Protein AF-A3TPU4-F1 (afdb_monomer)

Sequence (82 aa):
MGEFDGRTKYRVPPGADHEEAGRVLWAEKKREDRLRRKTQVARWVWANLLYPQQLLAILAEKGVRPERRSTWLDHGDESGVA

Secondary structure (DSSP, 8-state):
-EEE--GGGG-PPTT--HHHHHHHHHHHHHHHHHHHHH---EEE-HHHHHSHHHHHHHHHHTT----SS-GGGGGGS-----

Solvent-accessible surface area (backbone atoms only — not comparable to full-atom values): 5240 Å² total; per-residue (Å²): 93,81,41,83,52,62,75,73,83,68,69,63,63,91,87,59,53,73,64,57,44,49,49,54,54,51,52,51,49,56,51,50,54,56,46,62,75,73,46,71,68,42,71,46,40,71,71,31,67,79,39,60,70,52,42,49,51,49,38,41,75,73,70,48,73,91,63,100,69,69,62,79,70,69,65,73,74,81,83,72,90,133

Foldseek 3Di:
DEDEDDPVQQDDDPPDDPVSSVVSVVVVVVVVVVVVVPDDYQYDYPVCVVPVVSVQVSCVVVVDDDDPDDCVVVPPPPPDDD

Structure (mmCIF, N/CA/C/O backbone):
data_AF-A3TPU4-F1
#
_entry.id   AF-A3TPU4-F1
#
loop_
_atom_site.group_PDB
_atom_site.id
_atom_site.type_symbol
_atom_site.label_atom_id
_atom_site.label_alt_id
_atom_site.label_comp_id
_atom_site.label_asym_id
_atom_site.label_entity_id
_atom_site.label_seq_id
_atom_site.pdbx_PDB_ins_code
_atom_site.Cartn_x
_atom_site.Cartn_y
_atom_site.Cartn_z
_atom_site.occupancy
_atom_site.B_iso_or_equiv
_atom_site.auth_seq_id
_atom_site.auth_comp_id
_atom_site.auth_asym_id
_atom_site.auth_atom_id
_atom_site.pdbx_PDB_model_nu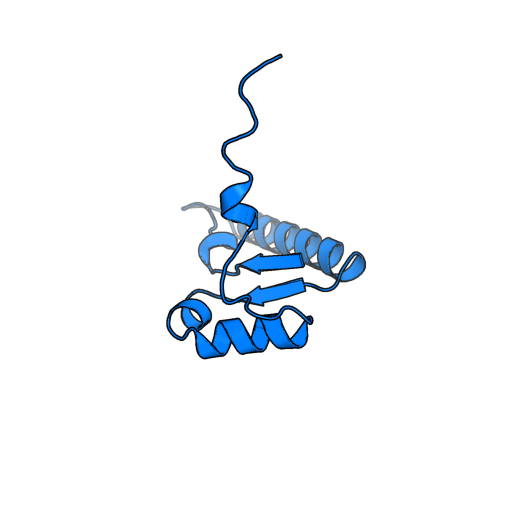m
ATOM 1 N N . MET A 1 1 ? -1.991 1.748 10.251 1.00 84.88 1 MET A N 1
ATOM 2 C CA . MET A 1 1 ? -1.696 2.612 9.081 1.00 84.88 1 MET A CA 1
ATOM 3 C C . MET A 1 1 ? -2.386 2.028 7.855 1.00 84.88 1 MET A C 1
ATOM 5 O O . MET A 1 1 ? -2.454 0.808 7.766 1.00 84.88 1 MET A O 1
ATOM 9 N N . GLY A 1 2 ? -2.925 2.850 6.953 1.00 88.38 2 GLY A N 1
ATOM 10 C CA . GLY A 1 2 ? -3.529 2.381 5.701 1.00 88.38 2 GLY A CA 1
ATOM 11 C C . GLY A 1 2 ? -2.609 2.615 4.507 1.00 88.38 2 GLY A C 1
ATOM 12 O O . GLY A 1 2 ? -1.947 3.648 4.448 1.00 88.38 2 GLY A O 1
ATOM 13 N N . GLU A 1 3 ? -2.555 1.671 3.572 1.00 90.00 3 GLU A N 1
ATOM 14 C CA . GLU A 1 3 ? -1.775 1.796 2.346 1.00 90.00 3 GLU A CA 1
ATOM 15 C C . GLU A 1 3 ? -2.578 1.344 1.128 1.00 90.00 3 GLU A C 1
ATOM 17 O O . GLU A 1 3 ? -2.991 0.189 1.009 1.00 90.00 3 GLU A O 1
ATOM 22 N N . PHE A 1 4 ? -2.729 2.262 0.179 1.00 89.81 4 PHE A N 1
ATOM 23 C CA . PHE A 1 4 ? -3.210 1.929 -1.148 1.00 89.81 4 PHE A CA 1
ATOM 24 C C . PHE A 1 4 ? -2.082 1.307 -1.976 1.00 89.81 4 PHE A C 1
ATOM 26 O O . PHE A 1 4 ? -0.966 1.836 -2.011 1.00 89.81 4 PHE A O 1
ATOM 33 N N . ASP A 1 5 ? -2.367 0.215 -2.680 1.00 86.31 5 ASP A N 1
ATOM 34 C CA . ASP A 1 5 ? -1.430 -0.415 -3.598 1.00 86.31 5 ASP A CA 1
ATOM 35 C C . ASP A 1 5 ? -1.933 -0.479 -5.038 1.00 86.31 5 ASP A C 1
ATOM 37 O O . ASP A 1 5 ? -3.096 -0.769 -5.315 1.00 86.31 5 ASP A O 1
ATOM 41 N N . GLY A 1 6 ? -1.031 -0.202 -5.977 1.00 84.00 6 GLY A N 1
ATOM 42 C CA . GLY A 1 6 ? -1.350 -0.203 -7.390 1.00 84.00 6 GLY A CA 1
ATOM 43 C C . GLY A 1 6 ? -0.110 -0.298 -8.265 1.00 84.00 6 GLY A C 1
ATOM 44 O O . GLY A 1 6 ? 0.987 0.121 -7.895 1.00 84.00 6 GLY A O 1
ATOM 45 N N . ARG A 1 7 ? -0.322 -0.797 -9.487 1.00 78.44 7 ARG A N 1
ATOM 46 C CA . ARG A 1 7 ? 0.727 -1.058 -10.485 1.00 78.44 7 ARG A CA 1
ATOM 47 C C . ARG A 1 7 ? 1.574 0.173 -10.830 1.00 78.44 7 ARG A C 1
ATOM 49 O O . ARG A 1 7 ? 2.726 0.027 -11.219 1.00 78.44 7 ARG A O 1
ATOM 56 N N . THR A 1 8 ? 1.030 1.377 -10.658 1.00 81.25 8 THR A N 1
ATOM 57 C CA . THR A 1 8 ? 1.735 2.646 -10.894 1.00 81.25 8 THR A CA 1
ATOM 58 C C . THR A 1 8 ? 3.011 2.786 -10.058 1.00 81.25 8 THR A C 1
ATOM 60 O O . THR A 1 8 ? 3.952 3.419 -10.526 1.00 81.25 8 THR A O 1
ATOM 63 N N . LYS A 1 9 ? 3.094 2.144 -8.881 1.00 74.19 9 LYS A N 1
ATOM 64 C CA . LYS A 1 9 ? 4.301 2.121 -8.030 1.00 74.19 9 LYS A CA 1
ATOM 65 C C . LYS A 1 9 ? 5.520 1.491 -8.717 1.00 74.19 9 LYS A C 1
ATOM 67 O O . LYS A 1 9 ? 6.651 1.761 -8.338 1.00 74.19 9 LYS A O 1
ATOM 72 N N . TYR A 1 10 ? 5.282 0.682 -9.748 1.00 78.19 10 TYR A N 1
ATOM 73 C CA . TYR A 1 10 ? 6.308 -0.013 -10.521 1.00 78.19 10 TYR A CA 1
ATOM 74 C C . TYR A 1 10 ? 6.499 0.587 -11.916 1.00 78.19 10 TYR A C 1
ATOM 76 O O . TYR A 1 10 ? 7.041 -0.072 -12.802 1.00 78.19 10 TYR A O 1
ATOM 84 N N . ARG A 1 11 ? 5.994 1.803 -12.164 1.00 81.44 11 ARG A N 1
ATOM 85 C CA . ARG A 1 11 ? 6.151 2.446 -13.468 1.00 81.44 11 ARG A CA 1
ATOM 86 C C . ARG A 1 11 ? 7.624 2.798 -13.671 1.00 81.44 11 ARG A C 1
ATOM 88 O O . ARG A 1 11 ? 8.154 3.695 -13.026 1.00 81.44 11 ARG A O 1
ATOM 95 N N . VAL A 1 12 ? 8.251 2.083 -14.594 1.00 82.62 12 VAL A N 1
ATOM 96 C CA . VAL A 1 12 ? 9.597 2.363 -15.089 1.00 82.62 12 VAL A CA 1
ATOM 97 C C . VAL A 1 12 ? 9.488 3.365 -16.253 1.00 82.62 12 VAL A C 1
ATOM 99 O O . VAL A 1 12 ? 8.548 3.240 -17.049 1.00 82.62 12 VAL A O 1
ATOM 102 N N . PRO A 1 13 ? 10.377 4.372 -16.357 1.00 81.75 13 PRO A N 1
ATOM 103 C CA . PRO A 1 13 ? 10.372 5.310 -17.475 1.00 81.75 13 PRO A CA 1
ATOM 104 C C . PRO A 1 13 ? 10.508 4.605 -18.836 1.00 81.75 13 PRO A C 1
ATOM 106 O O . PRO A 1 13 ? 11.205 3.592 -18.936 1.00 81.75 13 PRO A O 1
ATOM 109 N N . PRO A 1 14 ? 9.877 5.125 -19.904 1.00 81.56 14 PRO A N 1
ATOM 110 C CA . PRO A 1 14 ? 10.109 4.626 -21.255 1.00 81.56 14 PRO A CA 1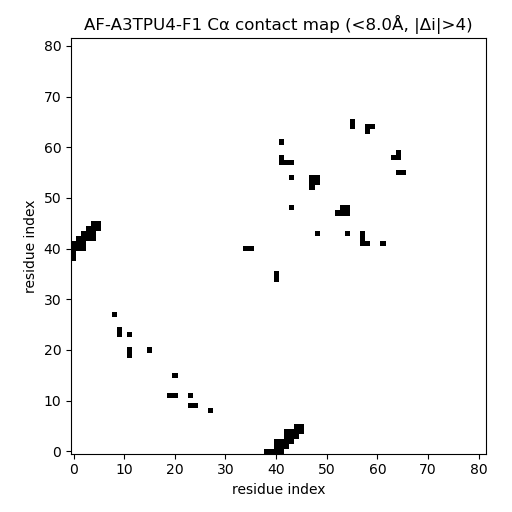
ATOM 111 C C . PRO A 1 14 ? 11.599 4.713 -21.612 1.00 81.56 14 PRO A C 1
ATOM 113 O O . PRO A 1 14 ? 12.205 5.767 -21.447 1.00 81.56 14 PRO A O 1
ATOM 116 N N . GLY A 1 15 ? 12.177 3.615 -22.106 1.00 85.44 15 GLY A N 1
ATOM 117 C CA . GLY A 1 15 ? 13.593 3.554 -22.493 1.00 85.44 15 GLY A CA 1
ATOM 118 C C . GLY A 1 15 ? 14.576 3.264 -21.355 1.00 85.44 15 GLY A C 1
ATOM 119 O O . GLY A 1 15 ? 15.773 3.206 -21.618 1.00 85.44 15 GLY A O 1
ATOM 120 N N . ALA A 1 16 ? 14.100 3.052 -20.126 1.00 85.50 16 ALA A N 1
ATOM 121 C CA . ALA A 1 16 ? 14.963 2.625 -19.031 1.00 85.50 16 ALA A CA 1
ATOM 122 C C . ALA A 1 16 ? 15.536 1.223 -19.288 1.00 85.50 16 ALA A C 1
ATOM 124 O O . ALA A 1 16 ? 14.845 0.332 -19.798 1.00 85.50 16 ALA A O 1
ATOM 125 N N . ASP A 1 17 ? 16.786 1.021 -18.886 1.00 90.06 17 ASP A N 1
ATOM 126 C CA . ASP A 1 17 ? 17.433 -0.282 -18.963 1.00 90.06 17 ASP A CA 1
ATOM 127 C C . ASP A 1 17 ? 16.984 -1.230 -17.829 1.00 90.06 17 ASP A C 1
ATOM 129 O O . ASP A 1 17 ? 16.241 -0.876 -16.903 1.00 90.06 17 ASP A O 1
ATOM 133 N N . HIS A 1 18 ? 17.429 -2.486 -17.914 1.00 88.31 18 HIS A N 1
ATOM 134 C CA . HIS A 1 18 ? 17.108 -3.508 -16.918 1.00 88.31 18 HIS A CA 1
ATOM 135 C C . HIS A 1 18 ? 17.631 -3.172 -15.513 1.00 88.31 18 HIS A C 1
ATOM 137 O O . HIS A 1 18 ? 16.986 -3.543 -14.528 1.00 88.31 18 HIS A O 1
ATOM 143 N N . GLU A 1 19 ? 18.766 -2.476 -15.394 1.00 91.31 19 GLU A N 1
ATOM 144 C CA . GLU A 1 19 ? 19.295 -2.080 -14.089 1.00 91.31 19 GLU A CA 1
ATOM 145 C C . GLU A 1 19 ? 18.424 -1.012 -13.439 1.00 91.31 19 GLU A C 1
ATOM 147 O O . GLU A 1 19 ? 18.133 -1.084 -12.245 1.00 91.31 19 GLU A O 1
ATOM 152 N N . GLU A 1 20 ? 17.993 -0.021 -14.208 1.00 88.31 20 GLU A N 1
ATOM 153 C CA . GLU A 1 20 ? 17.163 1.071 -13.733 1.00 88.31 20 GLU A CA 1
ATOM 154 C C . GLU A 1 20 ? 15.788 0.567 -13.293 1.00 88.31 20 GLU A C 1
ATOM 156 O O . GLU A 1 20 ? 15.330 0.896 -12.193 1.00 88.31 20 GLU A O 1
ATOM 161 N N . ALA A 1 21 ? 15.189 -0.343 -14.066 1.00 88.12 21 ALA A N 1
ATOM 162 C CA . ALA A 1 21 ? 14.002 -1.080 -13.644 1.00 88.12 21 ALA A CA 1
ATOM 163 C C . ALA A 1 21 ? 14.243 -1.843 -12.326 1.00 88.12 21 ALA A C 1
ATOM 165 O O . ALA A 1 21 ? 13.438 -1.760 -11.393 1.00 88.12 21 ALA A O 1
ATOM 166 N N . GLY A 1 22 ? 15.380 -2.537 -12.210 1.00 89.81 22 GLY A N 1
ATOM 167 C CA . GLY A 1 22 ? 15.782 -3.247 -10.994 1.00 89.81 22 GLY A CA 1
ATOM 168 C C . GLY A 1 22 ? 15.931 -2.326 -9.778 1.00 89.81 22 GLY A C 1
ATOM 169 O O . GLY A 1 22 ? 15.480 -2.669 -8.681 1.00 89.81 22 GLY A O 1
ATOM 170 N N . ARG A 1 23 ? 16.493 -1.125 -9.961 1.00 91.62 23 ARG A N 1
ATOM 171 C CA . ARG A 1 23 ? 16.642 -0.115 -8.901 1.00 91.62 23 ARG A CA 1
ATOM 172 C C . ARG A 1 23 ? 15.292 0.378 -8.389 1.00 91.62 23 ARG A C 1
ATOM 174 O O . ARG A 1 23 ? 15.127 0.472 -7.171 1.00 91.62 23 ARG A O 1
ATOM 181 N N . VAL A 1 24 ? 14.330 0.642 -9.278 1.00 89.12 24 VAL A N 1
ATOM 182 C CA . VAL A 1 24 ? 12.963 1.054 -8.899 1.00 89.12 24 VAL A CA 1
ATOM 183 C C . VAL A 1 24 ? 12.295 -0.024 -8.043 1.00 89.12 24 VAL A C 1
ATOM 185 O O . VAL A 1 24 ? 11.815 0.266 -6.945 1.00 89.12 24 VAL A O 1
ATOM 188 N N . LEU A 1 25 ? 12.342 -1.285 -8.484 1.00 90.75 25 LEU A N 1
ATOM 189 C CA . LEU A 1 25 ? 11.783 -2.411 -7.727 1.00 90.75 25 LEU A CA 1
ATOM 190 C C . LEU A 1 25 ? 12.464 -2.583 -6.360 1.00 90.75 25 LEU A C 1
ATOM 192 O O . LEU A 1 25 ? 11.796 -2.809 -5.348 1.00 90.75 25 LEU A O 1
ATOM 196 N N . TRP A 1 26 ? 13.792 -2.451 -6.306 1.00 93.25 26 TRP A N 1
ATOM 197 C CA . TRP A 1 26 ? 14.550 -2.595 -5.064 1.00 93.25 26 TRP A CA 1
ATOM 198 C C . TRP A 1 26 ? 14.283 -1.462 -4.070 1.00 93.25 26 TRP A C 1
ATOM 200 O O . TRP A 1 26 ? 14.190 -1.696 -2.861 1.00 93.25 26 TRP A O 1
ATOM 210 N N . ALA A 1 27 ? 14.147 -0.228 -4.556 1.00 91.12 27 ALA A N 1
ATOM 211 C CA . ALA A 1 27 ? 13.769 0.910 -3.729 1.00 91.12 27 ALA A CA 1
ATOM 212 C C . ALA A 1 27 ? 12.379 0.704 -3.111 1.00 91.12 27 ALA A C 1
ATOM 214 O O . ALA A 1 27 ? 12.214 0.900 -1.903 1.00 91.12 27 ALA A O 1
ATOM 215 N N . GLU A 1 28 ? 11.420 0.232 -3.908 1.00 91.31 28 GLU A N 1
ATOM 216 C CA . GLU A 1 28 ? 10.057 -0.010 -3.447 1.00 91.31 28 GLU A CA 1
ATOM 217 C C . GLU A 1 28 ? 9.985 -1.152 -2.425 1.00 91.31 28 GLU A C 1
ATOM 219 O O . GLU A 1 28 ? 9.376 -0.999 -1.365 1.00 91.31 28 GLU A O 1
ATOM 224 N N . LYS A 1 29 ? 10.728 -2.244 -2.647 1.00 90.94 29 LYS A N 1
ATOM 225 C CA . LYS A 1 29 ? 10.866 -3.325 -1.659 1.00 90.94 29 LYS A CA 1
ATOM 226 C C . LYS A 1 29 ? 11.426 -2.820 -0.328 1.00 90.94 29 LYS A C 1
ATOM 228 O O . LYS A 1 29 ? 10.861 -3.096 0.726 1.00 90.94 29 LYS A O 1
ATOM 233 N N . LYS A 1 30 ? 12.501 -2.024 -0.355 1.00 93.88 30 LYS A N 1
ATOM 234 C CA . LYS A 1 30 ? 13.084 -1.445 0.870 1.00 93.88 30 LYS A CA 1
ATOM 235 C C . LYS A 1 30 ? 12.112 -0.510 1.596 1.00 93.88 30 LYS A C 1
ATOM 237 O O . LYS A 1 30 ? 12.149 -0.431 2.827 1.00 93.88 30 LYS A O 1
ATOM 242 N N . ARG A 1 31 ? 11.265 0.225 0.864 1.00 90.25 31 ARG A N 1
ATOM 243 C CA . ARG A 1 31 ? 10.206 1.059 1.451 1.00 90.25 31 ARG A CA 1
ATOM 244 C C . ARG A 1 31 ? 9.181 0.190 2.180 1.00 90.25 31 ARG A C 1
ATOM 246 O O . ARG A 1 31 ? 8.912 0.464 3.350 1.00 90.25 31 ARG A O 1
ATOM 253 N N . GLU A 1 32 ? 8.671 -0.856 1.532 1.00 88.69 32 GLU A N 1
ATOM 254 C CA . GLU A 1 32 ? 7.710 -1.781 2.142 1.00 88.69 32 GLU A CA 1
ATOM 255 C C . GLU A 1 32 ? 8.298 -2.513 3.354 1.00 88.69 32 GLU A C 1
ATOM 257 O O . GLU A 1 32 ? 7.668 -2.543 4.411 1.00 88.69 32 GLU A O 1
ATOM 262 N N . ASP A 1 33 ? 9.522 -3.037 3.254 1.00 91.38 33 ASP A N 1
ATOM 263 C CA . ASP A 1 33 ? 10.188 -3.743 4.356 1.00 91.38 33 ASP A CA 1
ATOM 264 C C . ASP A 1 33 ? 10.355 -2.836 5.582 1.00 91.38 33 ASP A C 1
ATOM 266 O O . ASP A 1 33 ? 10.123 -3.252 6.721 1.00 91.38 33 ASP A O 1
ATOM 270 N N . ARG A 1 34 ? 10.706 -1.561 5.365 1.00 90.50 34 ARG A N 1
ATOM 271 C CA . ARG A 1 34 ? 10.807 -0.570 6.444 1.00 90.50 34 ARG A CA 1
ATOM 272 C C . ARG A 1 34 ? 9.455 -0.304 7.103 1.00 90.50 34 ARG A C 1
ATOM 274 O O . ARG A 1 34 ? 9.415 -0.132 8.319 1.00 90.50 34 ARG A O 1
ATOM 281 N N . LEU A 1 35 ? 8.371 -0.246 6.332 1.00 87.88 35 LEU A N 1
ATOM 282 C CA . LEU A 1 35 ? 7.025 -0.035 6.870 1.00 87.88 35 LEU A CA 1
ATOM 283 C C . LEU A 1 35 ? 6.537 -1.260 7.652 1.00 87.88 35 LEU A C 1
ATOM 285 O O . LEU A 1 35 ? 6.093 -1.106 8.789 1.00 87.88 35 LEU A O 1
ATOM 289 N N . ARG A 1 36 ? 6.726 -2.469 7.109 1.00 85.25 36 ARG A N 1
ATOM 290 C CA . ARG A 1 36 ? 6.340 -3.740 7.750 1.00 85.25 36 ARG A CA 1
ATOM 291 C C . ARG A 1 36 ? 7.019 -3.959 9.100 1.00 85.25 36 ARG A C 1
ATOM 293 O O . ARG A 1 36 ? 6.413 -4.531 9.997 1.00 85.25 36 ARG A O 1
ATOM 300 N N . ARG A 1 37 ? 8.259 -3.489 9.266 1.00 89.62 37 ARG A N 1
ATOM 301 C CA . ARG A 1 37 ? 8.985 -3.566 10.548 1.00 89.62 37 ARG A CA 1
ATOM 302 C C . ARG A 1 37 ? 8.476 -2.591 11.606 1.00 89.62 37 ARG A C 1
ATOM 304 O O . ARG A 1 37 ? 8.708 -2.816 12.786 1.00 89.62 37 ARG A O 1
ATOM 311 N N . LYS A 1 38 ? 7.855 -1.485 11.196 1.00 89.50 38 LYS A N 1
ATOM 312 C CA . LYS A 1 38 ? 7.479 -0.391 12.102 1.00 89.50 38 LYS A CA 1
ATOM 313 C C . LYS A 1 38 ? 6.027 -0.457 12.548 1.00 89.50 38 LYS A C 1
ATOM 315 O O . LYS A 1 38 ? 5.708 0.045 13.619 1.00 89.50 38 LYS A O 1
ATOM 320 N N . THR A 1 39 ? 5.135 -0.999 11.723 1.00 88.06 39 THR A N 1
ATOM 321 C CA . THR A 1 39 ? 3.703 -0.973 12.021 1.00 88.06 39 THR A CA 1
ATOM 322 C C . THR A 1 39 ? 2.929 -2.017 11.227 1.00 88.06 39 THR A C 1
ATOM 324 O O . THR A 1 39 ? 3.362 -2.473 10.168 1.00 88.06 39 THR A O 1
ATOM 327 N N . GLN A 1 40 ? 1.740 -2.361 11.720 1.00 88.75 40 GLN A N 1
ATOM 328 C CA . GLN A 1 40 ? 0.764 -3.103 10.936 1.00 88.75 40 GLN A CA 1
ATOM 329 C C . GLN A 1 40 ? 0.095 -2.178 9.911 1.00 88.75 40 GLN A C 1
ATOM 331 O O . GLN A 1 40 ? -0.373 -1.074 10.224 1.00 88.75 40 GLN A O 1
ATOM 336 N N . VAL A 1 41 ? 0.032 -2.656 8.669 1.00 89.62 41 VAL A N 1
ATOM 337 C CA . VAL A 1 41 ? -0.533 -1.919 7.536 1.00 89.62 41 VAL A CA 1
ATOM 338 C C . VAL A 1 41 ? -1.784 -2.639 7.032 1.00 89.62 41 VAL A C 1
ATOM 340 O O . VAL A 1 41 ? -1.738 -3.830 6.727 1.00 89.62 41 VAL A O 1
ATOM 343 N N . ALA A 1 42 ? -2.906 -1.922 6.954 1.00 93.44 42 ALA A N 1
ATOM 344 C CA . ALA A 1 42 ? -4.073 -2.329 6.175 1.00 93.44 42 ALA A CA 1
ATOM 345 C C . ALA A 1 42 ? -3.802 -1.984 4.709 1.00 93.44 42 ALA A C 1
ATOM 347 O O . ALA A 1 42 ? -3.588 -0.813 4.402 1.00 93.44 42 ALA A O 1
ATOM 348 N N . ARG A 1 43 ? -3.794 -2.976 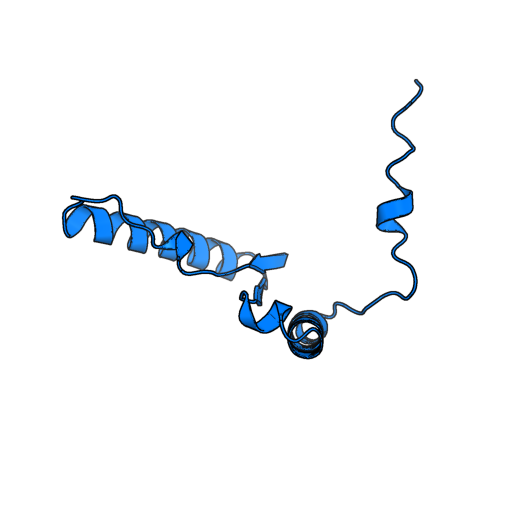3.815 1.00 92.12 43 ARG A N 1
ATOM 349 C CA . ARG A 1 43 ? -3.472 -2.777 2.397 1.00 92.1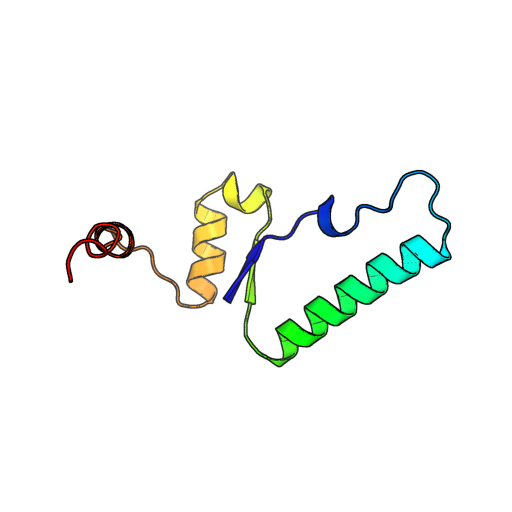2 43 ARG A CA 1
ATOM 350 C C . ARG A 1 43 ? -4.688 -3.060 1.525 1.00 92.12 43 ARG A C 1
ATOM 352 O O . ARG A 1 43 ? -5.289 -4.120 1.661 1.00 92.12 43 ARG A O 1
ATOM 359 N N . TRP A 1 44 ? -5.011 -2.148 0.615 1.00 94.44 44 TRP A N 1
ATOM 360 C CA . TRP A 1 44 ? -6.096 -2.319 -0.355 1.00 94.44 44 TRP A CA 1
ATOM 361 C C . TRP A 1 44 ? -5.691 -1.819 -1.743 1.00 94.44 44 TRP A C 1
ATOM 363 O O . TRP A 1 44 ? -4.801 -0.984 -1.887 1.00 94.44 44 TRP A O 1
ATOM 373 N N . VAL A 1 45 ? -6.347 -2.340 -2.774 1.00 93.00 45 VAL A N 1
ATOM 374 C CA . VAL A 1 45 ? -6.172 -1.963 -4.183 1.00 93.00 45 VAL A CA 1
ATOM 375 C C . VAL A 1 45 ? -7.478 -1.401 -4.746 1.00 93.00 45 VAL A C 1
ATOM 377 O O . VAL A 1 45 ? -8.520 -1.455 -4.091 1.00 93.00 45 VAL A O 1
ATOM 380 N N . TRP A 1 46 ? -7.457 -0.913 -5.991 1.00 90.88 46 TRP A N 1
ATOM 381 C CA . TRP A 1 46 ? -8.652 -0.382 -6.668 1.00 90.88 46 TRP A CA 1
ATOM 382 C C . TRP A 1 46 ? -9.856 -1.329 -6.616 1.00 90.88 46 TRP A C 1
ATOM 384 O O . TRP A 1 46 ? -10.963 -0.891 -6.324 1.00 90.88 46 TRP A O 1
ATOM 394 N N . ALA A 1 47 ? -9.643 -2.630 -6.824 1.00 91.06 47 ALA A N 1
ATOM 395 C CA . ALA A 1 47 ? -10.717 -3.620 -6.772 1.00 91.06 47 ALA A CA 1
ATOM 396 C C . ALA A 1 47 ? -11.440 -3.653 -5.414 1.00 91.06 47 ALA A C 1
ATOM 398 O O . ALA A 1 47 ? -12.652 -3.831 -5.380 1.00 91.06 47 ALA A O 1
ATOM 399 N N . ASN A 1 48 ? -10.738 -3.414 -4.301 1.00 94.06 48 ASN A N 1
ATOM 400 C CA . ASN A 1 48 ? -11.374 -3.385 -2.982 1.00 94.06 48 ASN A CA 1
ATOM 401 C C . ASN A 1 48 ? -12.251 -2.143 -2.782 1.00 94.06 48 ASN A C 1
ATOM 403 O O . ASN A 1 48 ? -13.157 -2.173 -1.958 1.00 94.06 48 ASN A O 1
ATOM 407 N N . LEU A 1 49 ? -11.992 -1.060 -3.523 1.00 90.56 49 LEU A N 1
ATOM 408 C CA . LEU A 1 49 ? -12.801 0.161 -3.483 1.00 90.56 49 LEU A CA 1
ATOM 409 C C . LEU A 1 49 ? -14.072 0.034 -4.328 1.00 90.56 49 LEU A C 1
ATOM 411 O O . LEU A 1 49 ? -15.091 0.624 -3.984 1.00 90.56 49 LEU A O 1
ATOM 415 N N . LEU A 1 50 ? -14.029 -0.763 -5.400 1.00 94.12 50 LEU A N 1
ATOM 416 C CA . LEU A 1 50 ? -15.204 -1.058 -6.231 1.00 94.12 50 LEU A CA 1
ATOM 417 C C . LEU A 1 50 ? -16.256 -1.892 -5.487 1.00 94.12 50 LEU A C 1
ATOM 419 O O . LEU A 1 50 ? -17.429 -1.872 -5.848 1.00 94.12 50 LEU A O 1
ATOM 423 N N . TYR A 1 51 ? -15.838 -2.601 -4.438 1.00 94.31 51 TYR A N 1
ATOM 424 C CA . TYR A 1 51 ? -16.696 -3.425 -3.595 1.00 94.31 51 TYR A CA 1
ATOM 425 C C . TYR A 1 51 ? -16.518 -3.008 -2.129 1.00 94.31 51 TYR A C 1
ATOM 427 O O . TYR A 1 51 ? -15.686 -3.597 -1.433 1.00 94.31 51 TYR A O 1
ATOM 435 N N . PRO A 1 52 ? -17.281 -2.013 -1.633 1.00 90.44 52 PRO A N 1
ATOM 436 C CA . PRO A 1 52 ? -17.088 -1.416 -0.307 1.00 90.44 52 PRO A CA 1
ATOM 437 C C . PRO A 1 52 ? -17.003 -2.420 0.852 1.00 90.44 52 PRO A C 1
ATOM 439 O O . PRO A 1 52 ? -16.258 -2.212 1.807 1.00 90.44 52 PRO A O 1
ATOM 442 N N . GLN A 1 53 ? -17.709 -3.546 0.755 1.00 94.62 53 GLN A N 1
ATOM 443 C CA . GLN A 1 53 ? -17.654 -4.644 1.719 1.00 94.62 53 GLN A CA 1
ATOM 444 C C . GLN A 1 53 ? -16.247 -5.245 1.881 1.00 94.62 53 GLN A C 1
ATOM 446 O O . GLN A 1 53 ? -15.877 -5.655 2.978 1.00 94.62 53 GLN A O 1
ATOM 451 N N . GLN A 1 54 ? -15.441 -5.267 0.817 1.00 95.81 54 GLN A N 1
ATOM 452 C CA . GLN A 1 54 ? -14.065 -5.759 0.870 1.00 95.81 54 GLN A CA 1
ATOM 453 C C . GLN A 1 54 ? -13.162 -4.782 1.618 1.00 95.81 54 GLN A C 1
ATOM 455 O O . GLN A 1 54 ? -12.383 -5.199 2.474 1.00 95.81 54 GLN A O 1
ATOM 460 N N . LEU A 1 55 ? -13.290 -3.481 1.337 1.00 94.00 55 LEU A N 1
ATOM 461 C CA . LEU A 1 55 ? -12.562 -2.456 2.081 1.00 94.00 55 LEU A CA 1
ATOM 462 C C . LEU A 1 55 ? -12.928 -2.499 3.570 1.00 94.00 55 LEU A C 1
ATOM 464 O O . LEU A 1 55 ? -12.039 -2.477 4.419 1.00 94.00 55 LEU A O 1
ATOM 468 N N . LEU A 1 56 ? -14.220 -2.619 3.890 1.00 94.31 56 LEU A N 1
ATOM 469 C CA . LEU A 1 56 ? -14.687 -2.741 5.271 1.00 94.31 56 LEU A CA 1
ATOM 470 C C . LEU A 1 56 ? -14.076 -3.952 5.980 1.00 94.31 56 LEU A C 1
ATOM 472 O O . LEU A 1 56 ? -13.642 -3.814 7.119 1.00 94.31 56 LEU A O 1
ATOM 476 N N . ALA A 1 57 ? -13.986 -5.109 5.319 1.00 95.62 57 ALA A N 1
ATOM 477 C CA . ALA A 1 57 ? -13.367 -6.299 5.899 1.00 95.62 57 ALA A CA 1
ATOM 478 C C . ALA A 1 57 ? -11.874 -6.082 6.217 1.00 95.62 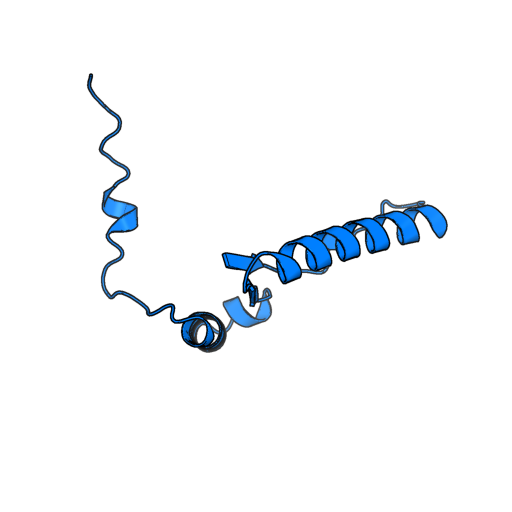57 ALA A C 1
ATOM 480 O O . ALA A 1 57 ? -11.433 -6.383 7.326 1.00 95.62 57 ALA A O 1
ATOM 481 N N . ILE A 1 58 ? -11.118 -5.488 5.285 1.00 95.50 58 ILE A N 1
ATOM 482 C CA . ILE A 1 58 ? -9.688 -5.171 5.461 1.00 95.50 58 ILE A CA 1
ATOM 483 C C . ILE A 1 58 ? -9.477 -4.225 6.649 1.00 95.50 58 ILE A C 1
ATOM 485 O O . ILE A 1 58 ? -8.595 -4.433 7.483 1.00 95.50 58 ILE A O 1
ATOM 489 N N . LEU A 1 59 ? -10.288 -3.170 6.731 1.00 94.12 59 LEU A N 1
ATOM 490 C CA . LEU A 1 59 ? -10.223 -2.194 7.815 1.00 94.12 59 LEU A CA 1
ATOM 491 C C . LEU A 1 59 ? -10.637 -2.825 9.153 1.00 94.12 59 LEU A C 1
ATOM 493 O O . LEU A 1 59 ? -9.976 -2.609 10.173 1.00 94.12 59 LEU A O 1
ATOM 497 N N . ALA A 1 60 ? -11.672 -3.666 9.143 1.00 94.75 60 ALA A N 1
ATOM 498 C CA . ALA A 1 60 ? -12.171 -4.342 10.329 1.00 94.75 60 ALA A CA 1
ATOM 499 C C . ALA A 1 60 ? -11.157 -5.313 10.941 1.00 94.75 60 ALA A C 1
ATOM 501 O O . ALA A 1 60 ? -11.066 -5.386 12.171 1.00 94.75 60 ALA A O 1
ATOM 502 N N . GLU A 1 61 ? -10.367 -6.000 10.115 1.00 95.19 61 GLU A N 1
ATOM 503 C CA . GLU A 1 61 ? -9.260 -6.853 10.559 1.00 95.19 61 GLU A CA 1
ATOM 504 C C . GLU A 1 61 ? -8.220 -6.063 11.369 1.00 95.19 61 GLU A C 1
ATOM 506 O O . GLU A 1 61 ? -7.594 -6.597 12.281 1.00 95.19 61 GLU A O 1
ATOM 511 N N . LYS A 1 62 ? -8.058 -4.765 11.081 1.00 94.31 62 LYS A N 1
ATOM 512 C CA . LYS A 1 62 ? -7.155 -3.869 11.823 1.00 94.31 62 LYS A CA 1
ATOM 513 C C . LYS A 1 62 ? -7.852 -3.099 12.946 1.00 94.31 62 LYS A C 1
ATOM 515 O O . LYS A 1 62 ? -7.308 -2.118 13.442 1.00 94.31 62 LYS A O 1
ATOM 520 N N . GLY A 1 63 ? -9.052 -3.527 13.340 1.00 93.56 63 GLY A N 1
ATOM 521 C CA . GLY A 1 63 ? -9.821 -2.920 14.428 1.00 93.56 63 GLY A CA 1
ATOM 522 C C . GLY A 1 63 ? -10.539 -1.622 14.056 1.00 93.56 63 GLY A C 1
ATOM 523 O O . GLY A 1 63 ? -11.215 -1.048 14.904 1.00 93.56 63 GLY A O 1
ATOM 524 N N . VAL A 1 64 ? -10.458 -1.172 12.801 1.00 91.56 64 VAL A N 1
ATOM 525 C CA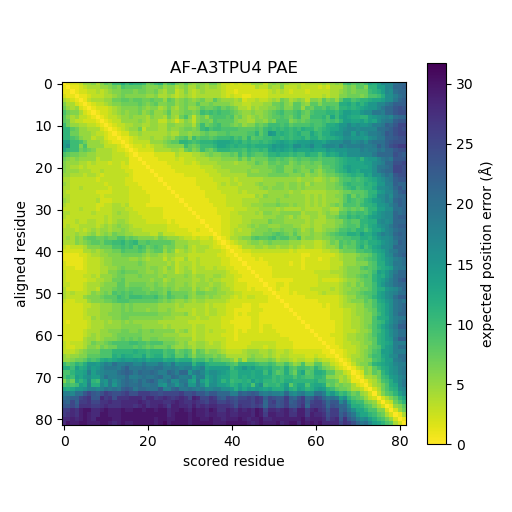 . VAL A 1 64 ? -11.183 0.018 12.343 1.00 91.56 64 VAL A CA 1
ATOM 526 C C . VAL A 1 64 ? -12.659 -0.344 12.171 1.00 91.56 64 VAL A C 1
ATOM 528 O O . VAL A 1 64 ? -13.001 -1.393 11.618 1.00 91.56 64 VAL A O 1
ATOM 531 N N . ARG A 1 65 ? -13.556 0.497 12.684 1.00 89.94 65 ARG A N 1
ATOM 532 C CA . ARG A 1 65 ? -15.007 0.297 12.612 1.00 89.94 65 ARG A CA 1
ATOM 533 C C . ARG A 1 65 ? -15.654 1.519 11.959 1.00 89.94 65 ARG A C 1
ATOM 535 O O . ARG A 1 65 ? -15.194 2.630 12.201 1.00 89.94 65 ARG A O 1
ATOM 542 N N . PRO A 1 66 ? -16.684 1.332 11.120 1.00 86.62 66 PRO A N 1
ATOM 543 C CA . PRO A 1 66 ? -17.399 2.453 10.533 1.00 86.62 66 PRO A CA 1
ATOM 544 C C . PRO A 1 66 ? -18.180 3.207 11.613 1.00 86.62 66 PRO A C 1
ATOM 546 O O . PRO A 1 66 ? -18.897 2.601 12.411 1.00 86.62 66 PRO A O 1
ATOM 549 N N . GLU A 1 67 ? -18.080 4.530 11.602 1.00 85.88 67 GLU A N 1
ATOM 550 C CA . GLU A 1 67 ? -18.910 5.417 12.415 1.00 85.88 67 GLU A CA 1
ATOM 551 C C . GLU A 1 67 ? -20.052 5.962 11.556 1.00 85.88 67 GLU A C 1
ATOM 553 O O . GLU A 1 67 ? -19.836 6.369 10.415 1.00 85.88 67 GLU A O 1
ATOM 558 N N . ARG A 1 68 ? -21.284 5.983 12.089 1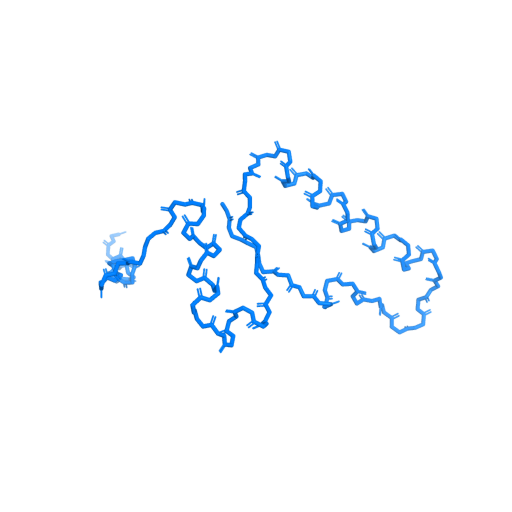.00 79.31 68 ARG A N 1
ATOM 559 C CA . ARG A 1 68 ? -22.457 6.500 11.352 1.00 79.31 68 ARG A CA 1
ATOM 560 C C . ARG A 1 68 ? -22.312 7.970 10.962 1.00 79.31 68 ARG A C 1
ATOM 562 O O . ARG A 1 68 ? -22.921 8.397 9.987 1.00 79.31 68 ARG A O 1
ATOM 569 N N . ARG A 1 69 ? -21.544 8.731 11.741 1.00 80.12 69 ARG A N 1
ATOM 570 C CA . ARG A 1 69 ? -21.235 10.136 11.504 1.00 80.12 69 ARG A CA 1
ATOM 571 C C . ARG A 1 69 ? -19.755 10.346 11.780 1.00 80.12 69 ARG A C 1
ATOM 573 O O . ARG A 1 69 ? -19.322 10.218 12.916 1.00 80.12 69 A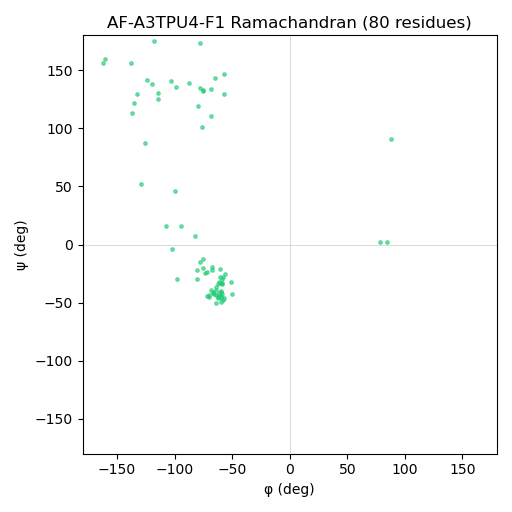RG A O 1
ATOM 580 N N . SER A 1 70 ? -19.007 10.659 10.732 1.00 72.25 70 SER A N 1
ATOM 581 C CA . SER A 1 70 ? -17.596 11.009 10.826 1.00 72.25 70 SER A CA 1
ATOM 582 C C . SER A 1 70 ? -17.441 12.431 11.359 1.00 72.25 70 SER A C 1
ATOM 584 O O . SER A 1 70 ? -17.582 13.383 10.602 1.00 72.25 70 SER A O 1
ATOM 586 N N . THR A 1 71 ? -17.130 12.583 12.644 1.00 78.06 71 THR A N 1
ATOM 587 C CA . THR A 1 71 ? -16.897 13.903 13.264 1.00 78.06 71 THR A CA 1
ATOM 588 C C . THR A 1 71 ? -15.544 14.509 12.884 1.00 78.06 71 THR A C 1
ATOM 590 O O . THR A 1 71 ? -15.322 15.697 13.072 1.00 78.06 71 THR A O 1
ATOM 593 N N . TRP A 1 72 ? -14.640 13.734 12.276 1.00 74.25 72 TRP A N 1
ATOM 594 C CA . TRP A 1 72 ? -13.347 14.246 11.805 1.00 74.25 72 TRP A CA 1
ATOM 595 C C . TRP A 1 72 ? -13.461 15.239 10.634 1.00 74.25 72 TRP A C 1
ATOM 597 O O . TRP A 1 72 ? -12.529 16.004 10.409 1.00 74.25 72 TRP A O 1
ATOM 607 N N . LEU A 1 73 ? -14.593 15.247 9.915 1.00 65.38 73 LEU A N 1
ATOM 608 C CA . LEU A 1 73 ? -14.923 16.275 8.918 1.00 65.38 73 LEU A CA 1
ATOM 609 C C . LEU A 1 73 ? -15.481 17.555 9.563 1.00 65.38 73 LEU A C 1
ATOM 611 O O . LEU A 1 73 ? -15.391 18.616 8.956 1.00 65.38 73 LEU A O 1
ATOM 615 N N . ASP A 1 74 ? -16.010 17.465 10.789 1.00 75.38 74 ASP A N 1
ATOM 616 C CA . ASP A 1 74 ? -16.570 18.607 11.524 1.00 75.38 74 ASP A CA 1
ATOM 617 C C . ASP A 1 74 ? -15.447 19.514 12.091 1.00 75.38 74 ASP A C 1
ATOM 619 O O . ASP A 1 74 ? -15.667 20.691 12.348 1.00 75.38 74 ASP A O 1
ATOM 623 N N . HIS A 1 75 ? -14.214 19.002 12.226 1.00 62.97 75 HIS A N 1
ATOM 624 C CA . HIS A 1 75 ? -13.043 19.747 12.725 1.00 62.97 75 HIS A CA 1
ATOM 625 C C . HIS A 1 75 ? -12.335 20.627 11.669 1.00 62.97 75 HIS A C 1
ATOM 627 O O . HIS A 1 75 ? -11.260 21.161 11.939 1.00 62.97 75 HIS A O 1
ATOM 633 N N . GLY A 1 76 ? -12.896 20.774 10.463 1.00 56.66 76 GLY A N 1
ATOM 634 C CA . GLY A 1 76 ? -12.302 21.566 9.376 1.00 56.66 76 GLY A CA 1
ATOM 635 C C . GLY A 1 76 ? -12.461 23.089 9.497 1.00 56.66 76 GLY A C 1
ATOM 636 O O . GLY A 1 76 ? -11.748 23.809 8.803 1.00 56.66 76 GLY A O 1
ATOM 637 N N . ASP A 1 77 ? -13.349 23.576 10.371 1.00 55.78 77 ASP A N 1
ATOM 638 C CA . ASP A 1 77 ? -13.743 24.998 10.437 1.00 55.78 77 ASP A CA 1
ATOM 639 C C . ASP A 1 77 ? -13.087 25.808 11.576 1.00 55.78 77 ASP A C 1
ATOM 641 O O . ASP A 1 77 ? -13.232 27.027 11.627 1.00 55.78 77 ASP A O 1
ATOM 645 N N . GLU A 1 78 ? -12.298 25.193 12.463 1.00 54.56 78 GLU A N 1
ATOM 646 C CA . GLU A 1 78 ? -11.653 25.892 13.596 1.00 54.56 78 GLU A CA 1
ATOM 647 C C . GLU A 1 78 ? -10.180 26.255 13.327 1.00 54.56 78 GLU A C 1
ATOM 649 O O . GLU A 1 78 ? -9.296 26.056 14.157 1.00 54.56 78 GLU A O 1
ATOM 654 N N . SER A 1 79 ? -9.887 26.816 12.151 1.00 49.94 79 SER A N 1
ATOM 655 C CA . SER A 1 7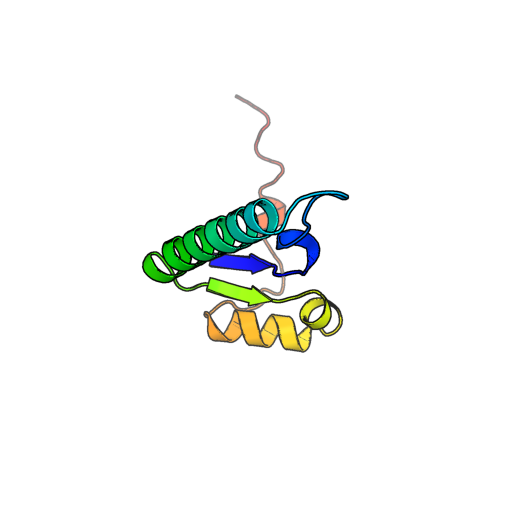9 ? -8.631 27.558 11.934 1.00 49.94 79 SER A CA 1
ATOM 656 C C . SER A 1 79 ? -8.888 28.934 11.322 1.00 49.94 79 SER A C 1
ATOM 658 O O . SER A 1 79 ? -8.305 29.338 10.321 1.00 49.94 79 SER A O 1
ATOM 660 N N . GLY A 1 80 ? -9.778 29.677 11.973 1.00 50.84 80 GLY A N 1
ATOM 661 C CA . GLY A 1 80 ? -9.873 31.124 11.868 1.00 50.84 80 GLY A CA 1
ATOM 662 C C . GLY A 1 80 ? -9.982 31.716 13.270 1.00 50.84 80 GLY A C 1
ATOM 663 O O . GLY A 1 80 ? -10.855 31.315 14.029 1.00 50.84 80 GLY A O 1
ATOM 664 N N . VAL A 1 81 ? -9.136 32.708 13.559 1.00 42.75 81 VAL A N 1
ATOM 665 C CA . VAL A 1 81 ? -9.073 33.535 14.782 1.00 42.75 81 VAL A CA 1
ATOM 666 C C . VAL A 1 81 ? -8.214 32.979 15.932 1.00 42.75 81 VAL A C 1
ATOM 668 O O . VAL A 1 81 ? -8.705 32.318 16.842 1.00 42.75 81 VAL A O 1
ATOM 671 N N . ALA A 1 82 ? -6.931 33.354 15.929 1.00 39.03 82 ALA A N 1
ATOM 672 C CA . ALA A 1 82 ? -6.355 34.312 16.887 1.00 39.03 82 ALA A CA 1
ATOM 673 C C . ALA A 1 82 ? -4.974 34.778 16.398 1.00 39.03 82 ALA A C 1
ATOM 675 O O . ALA A 1 82 ? -4.149 33.904 16.050 1.00 39.03 82 ALA A O 1
#

Nearest PDB structures (foldseek):
  7p8d-assembly1_A  TM=2.226E-01  e=2.747E+00  Arabidopsis thaliana

pLDDT: mean 84.54, std 12.58, range [39.03, 95.81]

Mean predicted aligned error: 8.5 Å

Radius of gyration: 18.26 Å; Cα contacts (8 Å, |Δi|>4): 46; chains: 1; bounding box: 42×41×39 Å